Protein AF-A0A8X7PCP4-F1 (afdb_monomer)

Foldseek 3Di:
DKDKDFDAFDDDVPHGQFTWMWIADPVRDTDIDTDGPVCVVVCVVVVVVVDPPPPPDDDPPDDDDDD

Sequence (67 aa):
MLQFWEAGKAQRGDELMGVDMLLFDVKSTLMPATVNVHRLANFRDRLQAADLISLGATRTSGFQTHL

Radius of gyration: 13.19 Å; Cα contacts (8 Å, |Δi|>4): 83; chains: 1; bounding box: 22×40×32 Å

Nearest PDB structures (foldseek):
  1o7k-assembly1_C  TM=6.821E-01  e=5.037E-01  Homo sapiens
  2wwe-assembly1_A  TM=6.883E-01  e=1.257E+00  Homo sapiens
  2czo-assembly1_A  TM=5.148E-01  e=1.529E+00  Saccharomyces cerevisiae
  5gw1-assembly2_D  TM=4.997E-01  e=2.120E+00  Homo sapiens
  5gw1-assembly1_B  TM=4.155E-01  e=5.649E+00  Homo sapiens

Structure (mmCIF, N/CA/C/O backbone):
data_AF-A0A8X7PCP4-F1
#
_entry.id   AF-A0A8X7PCP4-F1
#
loop_
_atom_site.group_PDB
_atom_site.id
_atom_site.type_symbol
_atom_site.label_atom_id
_atom_site.label_alt_id
_atom_site.label_comp_id
_atom_site.label_asym_id
_atom_site.label_entity_id
_atom_site.label_seq_id
_atom_site.pdbx_PDB_ins_code
_atom_site.Cartn_x
_atom_site.Cartn_y
_atom_site.Cartn_z
_atom_site.occupancy
_atom_site.B_iso_or_equiv
_atom_site.auth_seq_id
_atom_site.auth_comp_id
_atom_site.auth_asym_id
_atom_site.auth_atom_id
_atom_site.pdbx_PDB_model_num
ATOM 1 N N . MET A 1 1 ? -10.967 -4.420 12.311 1.00 68.00 1 MET A N 1
ATOM 2 C CA . MET A 1 1 ? -10.849 -4.778 10.890 1.00 68.00 1 MET A CA 1
ATOM 3 C C . MET A 1 1 ? -10.165 -3.637 10.162 1.00 68.00 1 MET A C 1
ATOM 5 O O . MET A 1 1 ? -10.627 -2.511 10.270 1.00 68.00 1 MET A O 1
ATOM 9 N N . LEU A 1 2 ? -9.034 -3.921 9.521 1.00 76.31 2 LEU A N 1
ATOM 10 C CA . LEU A 1 2 ? -8.297 -2.974 8.686 1.00 76.31 2 LEU A CA 1
ATOM 11 C C . LEU A 1 2 ? -8.811 -3.143 7.256 1.00 76.31 2 LEU A C 1
ATOM 13 O O . LEU A 1 2 ? -8.776 -4.254 6.731 1.00 76.31 2 LEU A O 1
ATOM 17 N N . GLN A 1 3 ? -9.341 -2.080 6.662 1.00 79.81 3 GLN A N 1
ATOM 18 C CA . GLN A 1 3 ? -9.743 -2.080 5.257 1.00 79.81 3 GLN A CA 1
ATOM 19 C C . GLN A 1 3 ? -8.616 -1.499 4.414 1.00 79.81 3 GLN A C 1
ATOM 21 O O . GLN A 1 3 ? -7.839 -0.674 4.894 1.00 79.81 3 GLN A O 1
ATOM 26 N N . PHE A 1 4 ? -8.520 -1.926 3.162 1.00 78.31 4 PHE A N 1
ATOM 27 C CA . PHE A 1 4 ? -7.537 -1.388 2.237 1.00 78.31 4 PHE A CA 1
ATOM 28 C C . PHE A 1 4 ? -8.135 -1.209 0.849 1.00 78.31 4 PHE A C 1
ATOM 30 O O . PHE A 1 4 ? -9.032 -1.950 0.445 1.00 78.31 4 PHE A O 1
ATOM 37 N N . TRP A 1 5 ? -7.600 -0.234 0.123 1.00 81.50 5 TRP A N 1
ATOM 38 C CA . TRP A 1 5 ? -8.012 0.104 -1.233 1.00 81.50 5 TRP A CA 1
ATOM 39 C C . TRP A 1 5 ? -6.777 0.384 -2.078 1.00 81.50 5 TRP A C 1
ATOM 41 O O . TRP A 1 5 ? -5.845 1.042 -1.614 1.00 81.50 5 TRP A O 1
ATOM 51 N N . GLU A 1 6 ? -6.767 -0.108 -3.314 1.00 85.38 6 GLU A N 1
ATOM 52 C CA . GLU A 1 6 ? -5.775 0.307 -4.303 1.00 85.38 6 GLU A CA 1
ATOM 53 C C . GLU A 1 6 ? -6.073 1.749 -4.723 1.00 85.38 6 GLU A C 1
ATOM 55 O O . GLU A 1 6 ? -7.188 2.066 -5.135 1.00 85.38 6 GLU A O 1
ATOM 60 N N . ALA A 1 7 ? -5.081 2.623 -4.573 1.00 85.56 7 ALA A N 1
ATOM 61 C CA . ALA A 1 7 ? -5.193 4.045 -4.877 1.00 85.56 7 ALA A CA 1
ATOM 62 C C . ALA A 1 7 ? -4.471 4.421 -6.176 1.00 85.56 7 ALA A C 1
ATOM 64 O O . ALA A 1 7 ? -4.848 5.390 -6.832 1.00 85.56 7 ALA A O 1
ATOM 65 N N . GLY A 1 8 ? -3.450 3.657 -6.569 1.00 88.19 8 GLY A N 1
ATOM 66 C CA . GLY A 1 8 ? -2.715 3.922 -7.796 1.00 88.19 8 GLY A CA 1
ATOM 67 C C . GLY A 1 8 ? -1.525 2.999 -8.010 1.00 88.19 8 GLY A C 1
ATOM 68 O O . GLY A 1 8 ? -1.199 2.150 -7.185 1.00 88.19 8 GLY A O 1
ATOM 69 N N . LYS A 1 9 ? -0.855 3.183 -9.145 1.00 88.94 9 LYS A N 1
ATOM 70 C CA . LYS A 1 9 ? 0.368 2.458 -9.494 1.00 88.94 9 LYS A CA 1
ATOM 71 C C . LYS A 1 9 ? 1.582 3.309 -9.149 1.00 88.94 9 LYS A C 1
ATOM 73 O O . LYS A 1 9 ? 1.732 4.398 -9.700 1.00 88.94 9 LYS A O 1
ATOM 78 N N . ALA A 1 10 ? 2.487 2.767 -8.345 1.00 85.81 10 ALA A N 1
ATOM 79 C CA . ALA A 1 10 ? 3.804 3.349 -8.147 1.00 85.81 10 ALA A CA 1
ATOM 80 C C . ALA A 1 10 ? 4.711 2.903 -9.302 1.00 85.81 10 ALA A C 1
ATOM 82 O O . ALA A 1 10 ? 5.022 1.718 -9.442 1.00 85.81 10 ALA A O 1
ATOM 83 N N . GLN A 1 11 ? 5.110 3.843 -10.155 1.00 91.19 11 GLN A N 1
ATOM 84 C CA . GLN A 1 11 ? 5.890 3.576 -11.366 1.00 91.19 11 GLN A CA 1
ATOM 85 C C . GLN A 1 11 ? 7.193 4.372 -11.372 1.00 91.19 11 GLN A C 1
ATOM 87 O O . GLN A 1 11 ? 7.273 5.469 -10.816 1.00 91.19 11 GLN A O 1
ATOM 92 N N . ARG A 1 12 ? 8.216 3.819 -12.024 1.00 88.75 12 ARG A N 1
ATOM 93 C CA . ARG A 1 12 ? 9.460 4.522 -12.346 1.00 88.75 12 ARG A CA 1
ATOM 94 C C . ARG A 1 12 ? 9.675 4.431 -13.852 1.00 88.75 12 ARG A C 1
ATOM 96 O O . ARG A 1 12 ? 10.076 3.388 -14.355 1.00 88.75 12 ARG A O 1
ATOM 103 N N . GLY A 1 13 ? 9.392 5.522 -14.561 1.00 90.44 13 GLY A N 1
ATOM 104 C CA . GLY A 1 13 ? 9.225 5.452 -16.015 1.00 90.44 13 GLY A CA 1
ATOM 105 C C . GLY A 1 13 ? 8.047 4.535 -16.348 1.00 90.44 13 GLY A C 1
ATOM 106 O O . GLY A 1 13 ? 6.993 4.668 -15.730 1.00 90.44 13 GLY A O 1
ATOM 107 N N . ASP A 1 14 ? 8.266 3.572 -17.240 1.00 91.31 14 ASP A N 1
ATOM 108 C CA . ASP A 1 14 ? 7.255 2.582 -17.643 1.00 91.31 14 ASP A CA 1
ATOM 109 C C . ASP A 1 14 ? 7.273 1.301 -16.785 1.00 91.31 14 ASP A C 1
ATOM 111 O O . ASP A 1 14 ? 6.485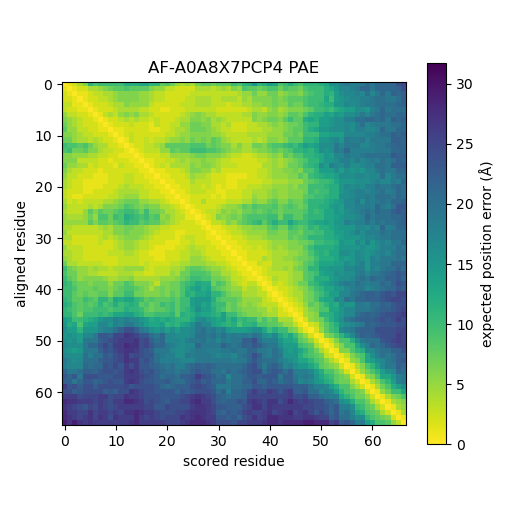 0.378 -16.999 1.00 91.31 14 ASP A O 1
ATOM 115 N N . GLU A 1 15 ? 8.180 1.213 -15.807 1.00 89.62 15 GLU A N 1
ATOM 116 C CA . GLU A 1 15 ? 8.306 0.043 -14.942 1.00 89.62 15 GLU A CA 1
ATOM 117 C C . GLU A 1 15 ? 7.409 0.176 -13.702 1.00 89.62 15 GLU A C 1
ATOM 119 O O . GLU A 1 15 ? 7.519 1.126 -12.916 1.00 89.62 15 GLU A O 1
ATOM 124 N N . LEU A 1 16 ? 6.522 -0.807 -13.503 1.00 86.44 16 LEU A N 1
ATOM 125 C CA . LEU A 1 16 ? 5.682 -0.907 -12.312 1.00 86.44 16 LEU A CA 1
ATOM 126 C C . LEU A 1 16 ? 6.528 -1.324 -11.107 1.00 86.44 16 LEU A C 1
ATOM 128 O O . LEU A 1 16 ? 6.873 -2.490 -10.942 1.00 86.44 16 LEU A O 1
ATOM 132 N N . MET A 1 17 ? 6.801 -0.366 -10.229 1.00 89.81 17 MET A N 1
ATOM 133 C CA . MET A 1 17 ? 7.572 -0.577 -9.006 1.00 89.81 17 MET A CA 1
ATOM 134 C C . MET A 1 17 ? 6.707 -1.081 -7.854 1.00 89.81 17 MET A C 1
ATOM 136 O O . MET A 1 17 ? 7.210 -1.722 -6.928 1.00 89.81 17 MET A O 1
ATOM 140 N N . GL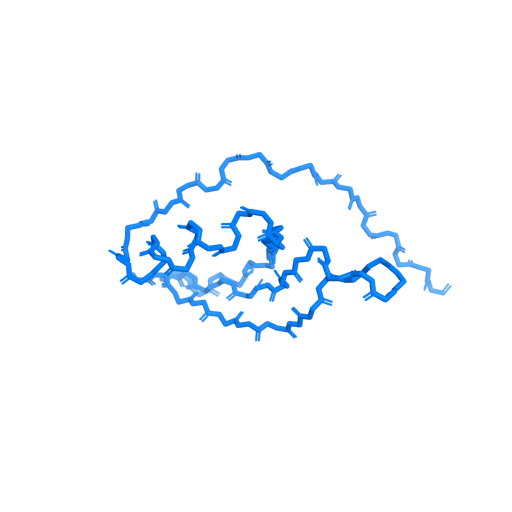Y A 1 18 ? 5.407 -0.797 -7.887 1.00 88.62 18 GLY A N 1
ATOM 141 C CA . GLY A 1 18 ? 4.484 -1.174 -6.833 1.00 88.62 18 GLY A CA 1
ATOM 142 C C . GLY A 1 18 ? 3.088 -0.600 -7.013 1.00 88.62 18 GLY A C 1
ATOM 143 O O . GLY A 1 18 ? 2.736 -0.067 -8.063 1.00 88.62 18 GLY A O 1
ATOM 144 N N . VAL A 1 19 ? 2.295 -0.710 -5.959 1.00 87.19 19 VAL A N 1
ATOM 145 C CA . VAL A 1 19 ? 0.919 -0.224 -5.895 1.00 87.19 19 VAL A CA 1
ATOM 146 C C . VAL A 1 19 ? 0.778 0.631 -4.647 1.00 87.19 19 VAL A C 1
ATOM 148 O O . VAL A 1 19 ? 1.146 0.200 -3.551 1.00 87.19 19 VAL A O 1
ATOM 151 N N . ASP A 1 20 ? 0.264 1.838 -4.822 1.00 87.81 20 ASP A N 1
ATOM 152 C CA . ASP A 1 20 ? -0.129 2.696 -3.718 1.00 87.81 20 ASP A CA 1
ATOM 153 C C . ASP A 1 20 ? -1.466 2.215 -3.161 1.00 87.81 20 ASP A C 1
ATOM 155 O O . ASP A 1 20 ? -2.414 1.909 -3.888 1.00 87.81 20 ASP A O 1
ATOM 159 N N . MET A 1 21 ? -1.530 2.141 -1.842 1.00 86.00 21 MET A N 1
ATOM 160 C CA . MET A 1 21 ? -2.644 1.633 -1.068 1.00 86.00 21 MET A CA 1
ATOM 161 C C . MET A 1 21 ? -3.070 2.659 -0.027 1.00 86.00 21 MET A C 1
ATOM 163 O O . MET A 1 21 ? -2.248 3.323 0.605 1.00 86.00 21 MET A O 1
ATOM 167 N N . LEU A 1 22 ? -4.376 2.730 0.195 1.00 86.81 22 LEU A N 1
ATOM 168 C CA . LEU A 1 22 ? -4.973 3.430 1.322 1.00 86.81 22 LEU A CA 1
ATOM 169 C C . LEU A 1 22 ? -5.437 2.404 2.339 1.00 86.81 22 LEU A C 1
ATOM 171 O O . LEU A 1 22 ? -6.282 1.569 2.029 1.00 86.81 22 LEU A O 1
ATOM 175 N N . LEU A 1 23 ? -4.891 2.478 3.547 1.00 84.88 23 LEU A N 1
ATOM 176 C CA . LEU A 1 23 ? -5.281 1.639 4.668 1.00 84.88 23 LEU A CA 1
ATOM 177 C C . LEU A 1 23 ? -6.197 2.437 5.591 1.00 84.88 23 LEU A C 1
ATOM 179 O O . LEU A 1 23 ? -5.924 3.598 5.886 1.00 84.88 23 LEU A O 1
ATOM 183 N N . PHE A 1 24 ? -7.272 1.810 6.052 1.00 82.56 24 PHE A N 1
ATOM 184 C CA . PHE A 1 24 ? -8.264 2.418 6.927 1.00 82.56 24 PHE A CA 1
ATOM 185 C C . PHE A 1 24 ? -8.472 1.543 8.161 1.00 82.56 24 PHE A C 1
ATOM 187 O O . PHE A 1 24 ? -8.959 0.412 8.062 1.00 82.56 24 PHE A O 1
ATOM 194 N N . ASP A 1 25 ? -8.040 2.039 9.321 1.00 82.50 25 ASP A N 1
ATOM 195 C CA . ASP A 1 25 ? -8.115 1.307 10.590 1.00 82.50 25 ASP A CA 1
ATOM 196 C C . ASP A 1 25 ? -9.472 1.510 11.301 1.00 82.50 25 ASP A C 1
ATOM 198 O O . ASP A 1 25 ? -10.247 2.401 10.964 1.00 82.50 25 ASP A O 1
ATOM 202 N N . VAL A 1 26 ? -9.773 0.680 12.305 1.00 77.56 26 VAL A N 1
ATOM 203 C CA . VAL A 1 26 ? -11.004 0.753 13.121 1.00 77.56 26 VAL A CA 1
ATOM 204 C C . VAL A 1 26 ? -11.232 2.102 13.810 1.00 77.56 26 VAL A C 1
ATOM 206 O O . VAL A 1 26 ? -12.369 2.445 14.117 1.00 77.56 26 VAL A O 1
ATOM 209 N N . LYS A 1 27 ? -10.172 2.875 14.046 1.00 83.19 27 LYS A N 1
ATOM 210 C CA . LYS A 1 27 ? -10.207 4.242 14.578 1.00 83.19 27 LYS A CA 1
ATOM 211 C C . LYS A 1 27 ? -10.433 5.296 13.494 1.00 83.19 27 LYS A C 1
ATOM 213 O O . LYS A 1 27 ? -10.340 6.484 13.778 1.00 83.19 27 LYS A O 1
ATOM 218 N N . SER A 1 28 ? -10.749 4.872 12.272 1.00 81.00 28 SER A N 1
ATOM 219 C CA . SER A 1 28 ? -10.927 5.731 11.100 1.00 81.00 28 SER A CA 1
ATOM 220 C C . SER A 1 28 ? -9.671 6.501 10.680 1.00 81.00 28 SER A C 1
ATOM 222 O O . SER A 1 28 ? -9.761 7.548 10.040 1.00 81.00 28 SER A O 1
ATOM 224 N N . THR A 1 29 ? -8.486 5.984 11.015 1.00 85.12 29 THR A N 1
ATOM 225 C CA . THR A 1 29 ? -7.221 6.546 10.535 1.00 85.12 29 THR A CA 1
ATOM 226 C C . THR A 1 29 ? -6.970 6.085 9.108 1.00 85.12 29 THR A C 1
ATOM 228 O O . THR A 1 29 ? -6.880 4.882 8.853 1.00 85.12 29 THR A O 1
ATOM 231 N N . LEU A 1 30 ? -6.821 7.041 8.192 1.00 85.25 30 LEU A N 1
ATOM 232 C CA . LEU A 1 30 ? -6.356 6.789 6.834 1.00 85.25 30 LEU A CA 1
ATOM 233 C C . LEU A 1 30 ? -4.823 6.827 6.812 1.00 85.25 30 LEU A C 1
ATOM 235 O O . LEU A 1 30 ? -4.219 7.820 7.216 1.00 85.25 30 LEU A O 1
ATOM 239 N N . MET A 1 31 ? -4.194 5.761 6.328 1.00 86.56 31 MET A N 1
ATOM 240 C CA . MET A 1 31 ? -2.742 5.653 6.206 1.00 86.56 31 MET A CA 1
ATOM 241 C C . MET A 1 31 ? -2.370 5.308 4.762 1.00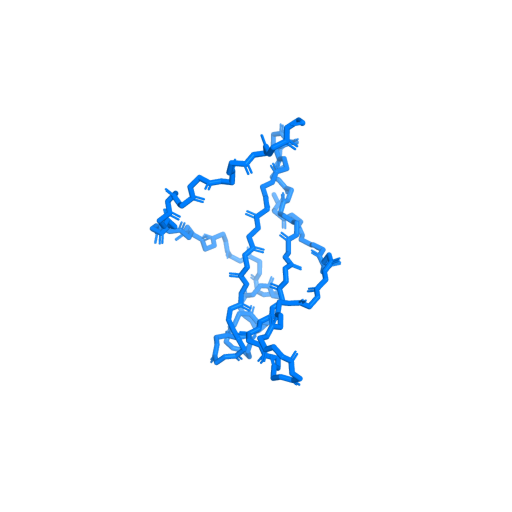 86.56 31 MET A C 1
ATOM 243 O O . 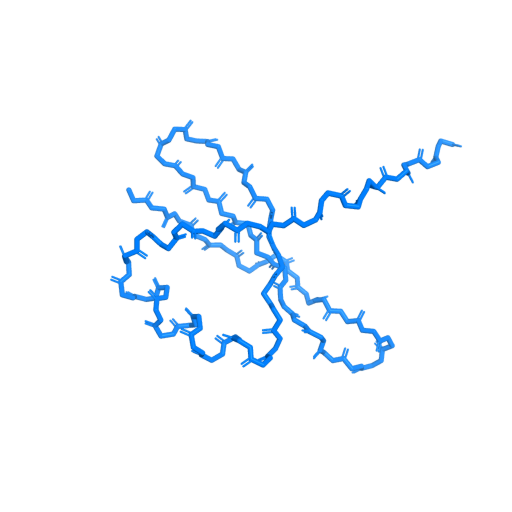MET A 1 31 ? -2.735 4.229 4.288 1.00 86.56 31 MET A O 1
ATOM 247 N N . PRO A 1 32 ? -1.651 6.188 4.048 1.00 84.75 32 PRO A N 1
ATOM 248 C CA . PRO A 1 32 ? -1.100 5.844 2.748 1.00 84.75 32 PRO A CA 1
ATOM 249 C C . PRO A 1 32 ? 0.078 4.878 2.913 1.00 84.75 32 PRO A C 1
ATOM 251 O O . PRO A 1 32 ? 0.907 5.031 3.814 1.00 84.75 32 PRO A O 1
ATOM 254 N N . ALA A 1 33 ? 0.174 3.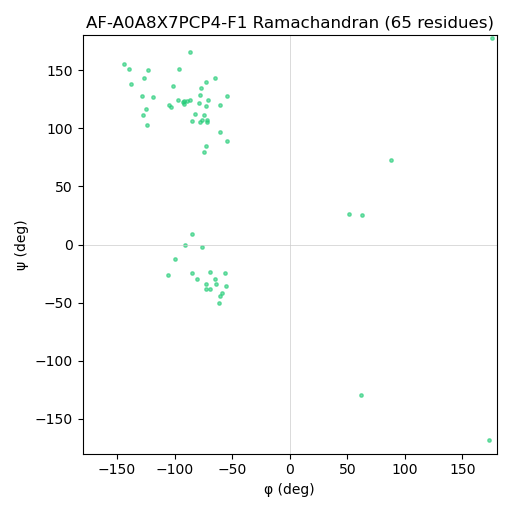893 2.028 1.00 84.44 33 ALA A N 1
ATOM 255 C CA . ALA A 1 33 ? 1.310 2.984 1.943 1.00 84.44 33 ALA A CA 1
ATOM 256 C C . ALA A 1 33 ? 1.596 2.615 0.489 1.00 84.44 33 ALA A C 1
ATOM 258 O O . ALA A 1 33 ? 0.695 2.605 -0.337 1.00 84.44 33 ALA A O 1
ATOM 259 N N . THR A 1 34 ? 2.833 2.230 0.193 1.00 85.44 34 THR A N 1
ATOM 260 C CA . THR A 1 34 ? 3.213 1.705 -1.123 1.00 85.44 34 T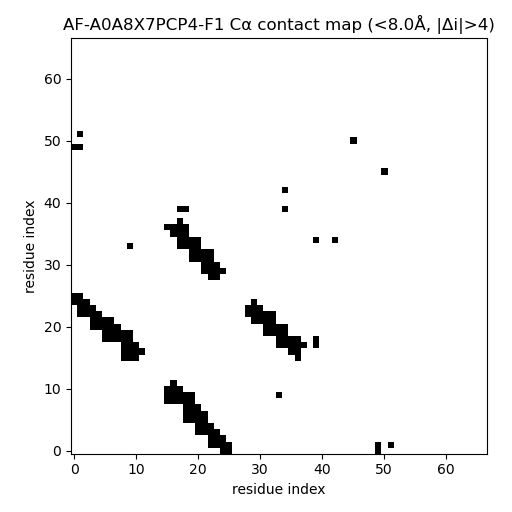HR A CA 1
ATOM 261 C C . THR A 1 34 ? 3.713 0.278 -0.961 1.00 85.44 34 THR A C 1
ATOM 263 O O . THR A 1 34 ? 4.620 0.014 -0.167 1.00 85.44 34 THR A O 1
ATOM 266 N N . VAL A 1 35 ? 3.149 -0.656 -1.724 1.00 84.31 35 VAL A N 1
ATOM 267 C CA . VAL A 1 35 ? 3.580 -2.058 -1.750 1.00 84.31 35 VAL A CA 1
ATOM 268 C C . VAL A 1 35 ? 4.393 -2.309 -3.008 1.00 84.31 35 VAL A C 1
ATOM 270 O O . VAL A 1 35 ? 3.888 -2.194 -4.119 1.00 84.31 35 VAL A O 1
ATOM 273 N N . ASN A 1 36 ? 5.659 -2.684 -2.838 1.00 85.25 36 ASN A N 1
ATOM 274 C CA . ASN A 1 36 ? 6.544 -3.003 -3.955 1.00 85.25 36 ASN A CA 1
ATOM 275 C C . ASN A 1 36 ? 6.068 -4.251 -4.727 1.00 85.25 36 ASN A C 1
ATOM 277 O O . ASN A 1 36 ? 5.622 -5.225 -4.117 1.00 85.25 36 ASN A O 1
ATOM 281 N N . VAL A 1 37 ? 6.234 -4.254 -6.053 1.00 82.56 37 VAL A N 1
ATOM 282 C CA . VAL A 1 37 ? 5.782 -5.318 -6.966 1.00 82.56 37 VAL A CA 1
ATOM 283 C C . VAL A 1 37 ? 6.318 -6.706 -6.592 1.00 82.56 37 VAL A C 1
ATOM 285 O O . VAL A 1 37 ? 5.576 -7.684 -6.644 1.00 82.56 37 VAL A O 1
ATOM 288 N N . HIS A 1 38 ? 7.557 -6.805 -6.095 1.00 82.88 38 HIS A N 1
ATOM 289 C CA . HIS A 1 38 ? 8.152 -8.074 -5.655 1.00 82.88 38 HIS A CA 1
ATOM 290 C C . HIS A 1 38 ? 7.496 -8.634 -4.391 1.00 82.88 38 HIS A C 1
ATOM 292 O O . HIS A 1 38 ? 7.563 -9.832 -4.118 1.00 82.88 38 HIS A O 1
ATOM 298 N N . ARG A 1 39 ? 6.872 -7.767 -3.589 1.00 77.56 39 ARG A N 1
ATOM 299 C CA . ARG A 1 39 ? 6.143 -8.157 -2.379 1.00 77.56 39 ARG A CA 1
ATOM 300 C C . ARG A 1 39 ? 4.639 -8.233 -2.603 1.00 77.56 39 ARG A C 1
ATOM 302 O O . ARG A 1 39 ? 3.960 -8.819 -1.768 1.00 77.56 39 ARG A O 1
ATOM 309 N N . LEU A 1 40 ? 4.136 -7.712 -3.720 1.00 73.38 40 LEU A N 1
ATOM 310 C CA . LEU A 1 40 ? 2.711 -7.612 -4.010 1.00 73.38 40 LEU A CA 1
ATOM 311 C C . LEU A 1 40 ? 2.011 -8.975 -4.001 1.00 73.38 40 LEU A C 1
ATOM 313 O O . LEU A 1 40 ? 0.945 -9.079 -3.410 1.00 73.38 40 LEU A O 1
ATOM 317 N N . ALA A 1 41 ? 2.621 -10.025 -4.565 1.00 70.06 41 ALA A N 1
ATOM 318 C CA . ALA A 1 41 ? 2.051 -11.378 -4.543 1.00 70.06 41 ALA A CA 1
ATOM 319 C C . ALA A 1 41 ? 1.878 -11.903 -3.104 1.00 70.06 41 ALA A C 1
ATOM 321 O O . ALA A 1 41 ? 0.778 -12.255 -2.693 1.00 70.06 41 ALA A O 1
ATOM 322 N N . ASN A 1 42 ? 2.942 -11.818 -2.297 1.00 66.50 42 ASN A N 1
ATOM 323 C CA . ASN A 1 42 ? 2.918 -12.230 -0.890 1.00 66.50 42 ASN A CA 1
ATOM 324 C C . ASN A 1 42 ? 1.967 -11.375 -0.037 1.00 66.50 42 ASN A C 1
ATOM 326 O O . ASN A 1 42 ? 1.382 -11.868 0.924 1.00 66.50 42 ASN A O 1
ATOM 330 N N . PHE A 1 43 ? 1.832 -10.084 -0.353 1.00 66.88 43 PHE A N 1
ATOM 331 C CA . PHE A 1 43 ? 0.890 -9.201 0.328 1.00 66.88 43 PHE A CA 1
ATOM 332 C C . PHE A 1 43 ? -0.546 -9.490 -0.074 1.00 66.88 43 PHE A C 1
ATOM 334 O O . PHE A 1 43 ? -1.401 -9.461 0.795 1.00 66.88 43 PHE A O 1
ATOM 341 N N . ARG A 1 44 ? -0.836 -9.803 -1.337 1.00 63.75 44 ARG A N 1
ATOM 342 C CA . ARG A 1 44 ? -2.203 -10.086 -1.789 1.00 63.75 44 ARG A CA 1
ATOM 343 C C . ARG A 1 44 ? -2.794 -11.288 -1.053 1.00 63.75 44 ARG A C 1
ATOM 345 O O . ARG A 1 44 ? -3.903 -11.185 -0.534 1.00 63.75 44 ARG A O 1
ATOM 352 N N . ASP A 1 45 ? -2.009 -12.353 -0.910 1.00 63.31 45 ASP A N 1
ATOM 353 C CA . ASP A 1 45 ? -2.424 -13.566 -0.199 1.00 63.31 45 ASP A CA 1
ATOM 354 C C . ASP A 1 45 ? -2.563 -13.325 1.313 1.00 63.31 45 ASP A C 1
ATOM 356 O O . ASP A 1 45 ? -3.495 -13.806 1.955 1.00 63.31 45 ASP A O 1
ATOM 360 N N . ARG A 1 46 ? -1.666 -12.522 1.901 1.00 59.75 46 ARG A N 1
ATOM 361 C CA . ARG A 1 46 ? -1.685 -12.229 3.342 1.00 59.75 46 ARG A CA 1
ATOM 362 C C . ARG A 1 46 ? -2.696 -11.157 3.755 1.00 59.75 46 ARG A C 1
ATOM 364 O O . ARG A 1 46 ? -3.202 -11.204 4.869 1.00 59.75 46 ARG A O 1
ATOM 371 N N . LEU A 1 47 ? -3.005 -10.208 2.876 1.00 57.81 47 LEU A N 1
ATOM 372 C CA . LEU A 1 47 ? -4.029 -9.185 3.095 1.00 57.81 47 LEU A CA 1
ATOM 373 C C . LEU A 1 47 ? -5.436 -9.787 2.993 1.00 57.81 47 LEU A C 1
ATOM 375 O O . LEU A 1 47 ? -6.313 -9.386 3.754 1.00 57.81 47 LEU A O 1
ATOM 379 N N . GLN A 1 48 ? -5.650 -10.784 2.120 1.00 51.25 48 GLN A N 1
ATOM 380 C CA . GLN A 1 48 ? -6.896 -11.564 2.101 1.00 51.25 48 GLN A CA 1
ATOM 381 C C . GLN A 1 48 ? -7.101 -12.384 3.381 1.00 51.25 48 GLN A C 1
ATOM 383 O O . GLN A 1 48 ? -8.240 -12.592 3.791 1.00 51.25 48 GLN A O 1
ATOM 388 N N . ALA A 1 49 ? -6.014 -12.800 4.036 1.00 46.56 49 ALA A N 1
ATOM 389 C CA . ALA A 1 49 ? -6.064 -13.540 5.294 1.00 46.56 49 ALA A CA 1
ATOM 390 C C . ALA A 1 49 ? -6.396 -12.669 6.527 1.00 46.56 49 ALA A C 1
ATOM 392 O O . ALA A 1 49 ? -6.539 -13.210 7.616 1.00 46.56 49 ALA A O 1
ATOM 393 N N . ALA A 1 50 ? -6.562 -11.348 6.367 1.00 46.47 50 ALA A N 1
ATOM 394 C CA . ALA A 1 50 ? -7.033 -10.419 7.402 1.00 46.47 50 ALA A CA 1
ATOM 395 C C . ALA A 1 50 ? -6.290 -10.470 8.755 1.00 46.47 50 ALA A C 1
ATOM 397 O O . ALA A 1 50 ? -6.847 -10.046 9.768 1.00 46.47 50 ALA A O 1
ATOM 398 N N . ASP A 1 51 ? -5.024 -10.888 8.773 1.00 43.53 51 ASP A N 1
ATOM 399 C CA . ASP A 1 51 ? -4.167 -10.708 9.939 1.00 43.53 51 ASP A CA 1
ATOM 400 C C . ASP A 1 51 ? -3.391 -9.401 9.809 1.00 43.53 51 ASP A C 1
ATOM 402 O O . ASP A 1 51 ? -2.687 -9.138 8.833 1.00 43.53 51 ASP A O 1
ATOM 406 N N . LEU A 1 52 ? -3.577 -8.553 10.814 1.00 45.12 52 LEU A N 1
ATOM 407 C CA . LEU A 1 52 ? -2.998 -7.229 10.980 1.00 45.12 52 LEU A CA 1
ATOM 408 C C . LEU A 1 52 ? -1.458 -7.299 10.891 1.00 45.12 52 LEU A C 1
ATOM 410 O O . LEU A 1 52 ? -0.772 -7.463 11.899 1.00 45.12 52 LEU A O 1
ATOM 414 N N . ILE A 1 53 ? -0.886 -7.183 9.690 1.00 46.62 53 ILE A N 1
ATOM 415 C CA . ILE A 1 53 ? 0.568 -7.094 9.538 1.00 46.62 53 ILE A CA 1
ATOM 416 C C . ILE A 1 53 ? 0.988 -5.715 10.041 1.00 46.62 53 ILE A C 1
ATOM 418 O O . ILE A 1 53 ? 0.752 -4.703 9.382 1.00 46.62 53 ILE A O 1
ATOM 422 N N . SER A 1 54 ? 1.628 -5.677 11.211 1.00 43.97 54 SER A N 1
ATOM 423 C CA . SER A 1 54 ? 2.376 -4.510 11.674 1.00 43.97 54 SER A CA 1
ATOM 424 C C . SER A 1 54 ? 3.499 -4.229 10.671 1.00 43.97 54 SER A C 1
ATOM 426 O O . SER A 1 54 ? 4.543 -4.883 10.672 1.00 43.97 54 SER A O 1
ATOM 428 N N . LEU A 1 55 ? 3.249 -3.300 9.748 1.00 48.88 55 LEU A N 1
ATOM 429 C CA . LEU A 1 55 ? 4.236 -2.786 8.806 1.00 48.88 55 LEU A CA 1
ATOM 430 C C . LEU A 1 55 ? 5.177 -1.840 9.562 1.00 48.88 55 LEU A C 1
ATOM 432 O O . LEU A 1 55 ? 5.026 -0.623 9.546 1.00 48.88 55 LEU A O 1
ATOM 436 N N . GLY A 1 56 ? 6.136 -2.421 10.278 1.00 57.31 56 GLY A N 1
ATOM 437 C CA . GLY A 1 56 ? 7.232 -1.686 10.893 1.00 57.31 56 GLY A CA 1
ATOM 438 C C . GLY A 1 56 ? 8.300 -1.311 9.862 1.00 57.31 56 GLY A C 1
ATOM 439 O O . GLY A 1 56 ? 8.817 -2.184 9.169 1.00 57.31 56 GLY A O 1
ATOM 440 N N . ALA A 1 57 ? 8.657 -0.022 9.853 1.00 48.12 57 ALA A N 1
ATOM 441 C CA . ALA A 1 57 ? 9.741 0.643 9.118 1.00 48.12 57 ALA A CA 1
ATOM 442 C C . ALA A 1 57 ? 9.426 1.139 7.691 1.00 48.12 57 ALA A C 1
ATOM 444 O O . ALA A 1 57 ? 9.979 0.663 6.700 1.00 48.12 57 ALA A O 1
ATOM 445 N N . THR A 1 58 ? 8.636 2.211 7.596 1.00 47.78 58 THR A N 1
ATOM 446 C CA . THR A 1 58 ? 8.720 3.161 6.477 1.00 47.78 58 THR A CA 1
ATOM 447 C C . THR A 1 58 ? 9.687 4.292 6.831 1.00 47.78 58 THR A C 1
ATOM 449 O O . THR A 1 58 ? 9.539 4.977 7.842 1.00 47.78 58 THR A O 1
ATOM 452 N N . ARG A 1 59 ? 10.709 4.492 5.987 1.00 41.28 59 ARG A N 1
ATOM 453 C CA . ARG A 1 59 ? 11.508 5.725 5.980 1.00 41.28 59 ARG A CA 1
ATOM 454 C C . ARG A 1 59 ? 10.564 6.884 5.665 1.00 41.28 59 ARG A C 1
ATOM 456 O O . ARG A 1 59 ? 9.976 6.914 4.587 1.00 41.28 59 ARG A O 1
ATOM 463 N N . THR A 1 60 ? 10.454 7.847 6.570 1.00 45.38 60 THR A N 1
ATOM 464 C CA . THR A 1 60 ? 9.821 9.138 6.301 1.00 45.38 60 THR A CA 1
ATOM 465 C C . THR A 1 60 ? 10.748 9.956 5.398 1.00 45.38 60 THR A C 1
ATOM 467 O O . THR A 1 60 ? 11.576 10.733 5.861 1.00 45.38 60 THR A O 1
ATOM 470 N N . SER A 1 61 ? 10.661 9.753 4.082 1.00 38.97 61 SER A N 1
ATOM 471 C CA . SER A 1 61 ? 11.201 10.726 3.128 1.00 38.97 61 SER A CA 1
ATOM 472 C C . SER A 1 61 ? 10.131 11.789 2.923 1.00 38.97 61 SER A C 1
ATOM 474 O O . SER A 1 61 ? 9.099 11.514 2.316 1.00 38.97 61 SER A O 1
ATOM 476 N N . GLY A 1 62 ? 10.353 12.969 3.503 1.00 39.19 62 GLY A N 1
ATOM 477 C CA . GLY A 1 62 ? 9.432 14.097 3.438 1.00 39.19 62 GLY A CA 1
ATOM 478 C C . GLY A 1 62 ? 9.083 14.468 1.998 1.00 39.19 62 GLY A C 1
A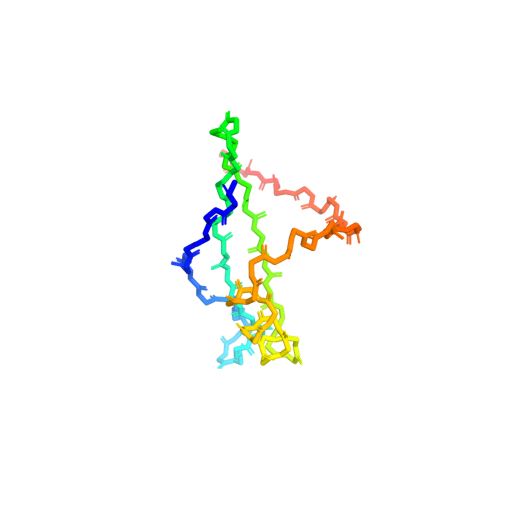TOM 479 O O . GLY A 1 62 ? 9.966 14.684 1.171 1.00 39.19 62 GLY A O 1
ATOM 480 N N . PHE A 1 63 ? 7.787 14.561 1.716 1.00 39.12 63 PHE A N 1
ATOM 481 C CA . PHE A 1 63 ? 7.292 15.276 0.550 1.00 39.12 63 PHE A CA 1
ATOM 482 C C . PHE A 1 63 ? 7.387 16.772 0.849 1.00 39.12 63 PHE A C 1
ATOM 484 O O . PHE A 1 63 ? 6.630 17.304 1.659 1.00 39.12 63 PHE A O 1
ATOM 491 N N . GLN A 1 64 ? 8.349 17.444 0.220 1.00 32.03 64 GLN A N 1
ATOM 492 C CA . GLN A 1 64 ? 8.398 18.898 0.169 1.00 32.03 64 GLN A CA 1
ATOM 493 C C . GLN A 1 64 ? 7.386 19.354 -0.890 1.00 32.03 64 GLN A C 1
ATOM 495 O O . GLN A 1 64 ? 7.606 19.183 -2.087 1.00 32.03 64 GLN A O 1
ATOM 500 N N . THR A 1 65 ? 6.250 19.896 -0.457 1.00 37.91 65 THR A N 1
ATOM 501 C CA . THR A 1 65 ? 5.341 20.642 -1.333 1.00 37.91 65 THR A CA 1
ATOM 502 C C . THR A 1 65 ? 5.965 22.005 -1.612 1.00 37.91 65 THR A C 1
ATOM 504 O O . THR A 1 65 ? 6.081 22.824 -0.700 1.00 37.91 65 THR A O 1
ATOM 507 N N . HIS A 1 66 ? 6.386 22.249 -2.853 1.00 31.34 66 HIS A N 1
ATOM 508 C CA . HIS A 1 66 ? 6.587 23.612 -3.335 1.00 31.34 66 HIS A CA 1
ATOM 509 C C . HIS A 1 66 ? 5.210 24.257 -3.543 1.00 31.34 66 HIS A C 1
ATOM 511 O O . HIS A 1 66 ? 4.393 23.730 -4.299 1.00 31.34 66 HIS A O 1
ATOM 517 N N . LEU A 1 67 ? 4.968 25.348 -2.808 1.00 47.34 67 LEU A N 1
ATOM 518 C CA . LEU A 1 67 ? 4.010 26.395 -3.169 1.00 47.34 67 LEU A CA 1
ATOM 519 C C . LEU A 1 67 ? 4.576 27.222 -4.328 1.00 47.34 67 LEU A C 1
ATOM 521 O O . LEU A 1 67 ? 5.819 27.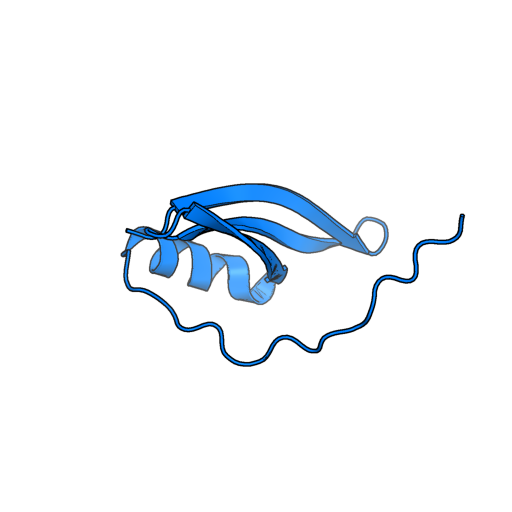394 -4.351 1.00 47.34 67 LEU A O 1
#

Secondary structure (DSSP, 8-state):
--EEEEEEEEEETTEEEEEEEEEE-TT--EEEEEEEHHHHHHHHHHHHTT-----------------

pLDDT: mean 70.11, std 18.85, range [31.34, 91.31]

Solvent-accessible surface area (backbone atoms only — not comparable to full-atom values): 4315 Å² total; per-residue (Å²): 113,74,45,74,44,85,72,47,75,37,60,60,86,93,45,74,51,22,37,29,32,39,34,33,39,79,86,71,49,79,43,82,46,73,42,42,47,92,49,39,66,66,44,54,61,44,58,74,64,70,60,86,74,80,81,79,82,77,83,85,74,78,83,81,80,81,128

Mean predicted aligned error: 11.4 Å

Organism: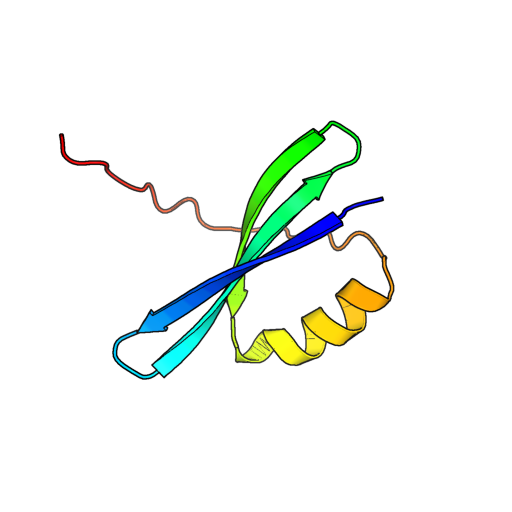 Brassica carinata (NCBI:txid52824)